Protein AF-A0A3S5DHF4-F1 (afdb_monomer)

Structure (mmCIF, N/CA/C/O backbone):
data_AF-A0A3S5DHF4-F1
#
_entry.id   AF-A0A3S5DHF4-F1
#
loop_
_atom_site.group_PDB
_atom_site.id
_atom_site.type_symbol
_atom_site.label_atom_id
_atom_site.label_alt_id
_atom_site.label_comp_id
_atom_site.label_asym_id
_atom_site.label_entity_id
_atom_site.label_seq_id
_atom_site.pdbx_PDB_ins_code
_atom_site.Cartn_x
_atom_site.Cartn_y
_atom_site.Cartn_z
_atom_site.occupancy
_atom_site.B_iso_or_equiv
_atom_site.auth_seq_id
_atom_site.auth_comp_id
_atom_site.auth_asym_id
_atom_site.auth_atom_id
_atom_site.pdbx_PDB_model_num
ATOM 1 N N . MET A 1 1 ? -5.624 9.412 -24.650 1.00 33.41 1 MET A N 1
ATOM 2 C CA . MET A 1 1 ? -4.759 9.877 -23.542 1.00 33.41 1 MET A CA 1
ATOM 3 C C . MET A 1 1 ? -5.647 9.972 -22.304 1.00 33.41 1 MET A C 1
ATOM 5 O O . MET A 1 1 ? -6.674 10.618 -22.411 1.00 33.41 1 MET A O 1
ATOM 9 N N . PHE A 1 2 ? -5.308 9.280 -21.206 1.00 36.47 2 PHE A N 1
ATOM 10 C CA . PHE A 1 2 ? -6.069 9.153 -19.936 1.00 36.47 2 PHE A CA 1
ATOM 11 C C . PHE A 1 2 ? -7.306 8.231 -19.896 1.00 36.47 2 PHE A C 1
ATOM 13 O O . PHE A 1 2 ? -8.422 8.725 -19.946 1.00 36.47 2 PHE A O 1
ATOM 20 N N . SER A 1 3 ? -7.125 6.919 -19.659 1.00 27.64 3 SER A N 1
ATOM 21 C CA . SER A 1 3 ? -8.163 6.062 -19.025 1.00 27.64 3 SER A CA 1
ATOM 22 C C . SER A 1 3 ? -7.729 4.591 -18.852 1.00 27.64 3 SER A C 1
ATOM 24 O O . SER A 1 3 ? -8.206 3.721 -19.575 1.00 27.64 3 SER A O 1
ATOM 26 N N . ARG A 1 4 ? -6.842 4.276 -17.891 1.00 32.69 4 ARG A N 1
ATOM 27 C CA . ARG A 1 4 ? -6.764 2.901 -17.319 1.00 32.69 4 ARG A CA 1
ATOM 28 C C . ARG A 1 4 ? -6.068 2.753 -15.956 1.00 32.69 4 ARG A C 1
ATOM 30 O O . ARG A 1 4 ? -5.967 1.648 -15.448 1.00 32.69 4 ARG A O 1
ATOM 37 N N . LEU A 1 5 ? -5.646 3.845 -15.317 1.00 34.41 5 LEU A N 1
ATOM 38 C CA . LEU A 1 5 ? -4.883 3.819 -14.054 1.00 34.41 5 LEU A CA 1
ATOM 39 C C . LEU A 1 5 ? -5.737 3.908 -12.775 1.00 34.41 5 LEU A C 1
ATOM 41 O O . LEU A 1 5 ? -5.210 4.182 -11.703 1.00 34.41 5 LEU A O 1
ATOM 45 N N . ARG A 1 6 ? -7.057 3.693 -12.855 1.00 38.16 6 ARG A N 1
ATOM 46 C CA . ARG A 1 6 ? -7.954 3.906 -11.704 1.00 38.16 6 ARG A CA 1
ATOM 47 C C . ARG A 1 6 ? -8.059 2.727 -10.723 1.00 38.16 6 ARG A C 1
ATOM 49 O O . ARG A 1 6 ? -8.739 2.866 -9.717 1.00 38.16 6 ARG A O 1
ATOM 56 N N . VAL A 1 7 ? -7.335 1.627 -10.957 1.00 47.28 7 VAL A N 1
ATOM 57 C CA . VAL A 1 7 ? -7.164 0.526 -9.985 1.00 47.28 7 VAL A CA 1
ATOM 58 C C . VAL A 1 7 ? -5.695 0.078 -9.960 1.00 47.28 7 VAL A C 1
ATOM 60 O O . VAL A 1 7 ? -5.354 -1.039 -10.323 1.00 47.28 7 VAL A O 1
ATOM 63 N N . GLY A 1 8 ? -4.785 1.002 -9.645 1.00 65.00 8 GLY A N 1
ATOM 64 C CA . GLY A 1 8 ? -3.354 0.705 -9.486 1.00 65.00 8 GLY A CA 1
ATOM 65 C C . GLY A 1 8 ? -2.953 0.510 -8.013 1.00 65.00 8 GLY A C 1
ATOM 66 O O . GLY A 1 8 ? -3.682 0.967 -7.129 1.00 65.00 8 GLY A O 1
ATOM 67 N N . PRO A 1 9 ? -1.770 -0.069 -7.721 1.00 65.75 9 PRO A N 1
ATOM 68 C CA . PRO A 1 9 ? -1.254 -0.243 -6.352 1.00 65.75 9 PRO A CA 1
ATOM 69 C C . PRO A 1 9 ? -1.222 1.054 -5.522 1.00 65.75 9 PRO A C 1
ATOM 71 O O . PRO A 1 9 ? -1.418 1.034 -4.306 1.00 65.75 9 PRO A O 1
ATOM 74 N N . ALA A 1 10 ? -1.037 2.201 -6.186 1.00 75.81 10 ALA A N 1
ATOM 75 C CA . ALA A 1 10 ? -1.092 3.518 -5.555 1.00 75.81 10 ALA A CA 1
ATOM 76 C C . ALA A 1 10 ? -2.471 3.843 -4.977 1.00 75.81 10 ALA A C 1
ATOM 78 O O . ALA A 1 10 ? -2.581 4.228 -3.820 1.00 75.81 10 ALA A O 1
ATOM 79 N N . VAL A 1 11 ? -3.532 3.612 -5.751 1.00 76.56 11 VAL A N 1
ATOM 80 C CA . VAL A 1 11 ? -4.906 3.867 -5.304 1.00 76.56 11 VAL A CA 1
ATOM 81 C C . VAL A 1 11 ? -5.262 2.943 -4.141 1.00 76.56 11 VAL A C 1
ATOM 83 O O . VAL A 1 11 ? -5.818 3.404 -3.150 1.00 76.56 11 VAL A O 1
ATOM 86 N N . PHE A 1 12 ? -4.895 1.661 -4.225 1.00 78.88 12 PHE A N 1
ATOM 87 C CA . PHE A 1 12 ? -5.164 0.690 -3.163 1.00 78.88 12 PHE A CA 1
ATOM 88 C C . PHE A 1 12 ? -4.501 1.085 -1.835 1.00 78.88 12 PHE A C 1
ATOM 90 O O . PHE A 1 12 ? -5.176 1.225 -0.816 1.00 78.88 12 PHE A O 1
ATOM 97 N N . THR A 1 13 ? -3.192 1.337 -1.848 1.00 78.75 13 THR A N 1
ATOM 98 C CA . THR A 1 13 ? -2.443 1.697 -0.631 1.00 78.75 13 THR A CA 1
ATOM 99 C C . THR A 1 13 ? -2.868 3.049 -0.048 1.00 78.75 13 THR A C 1
ATOM 101 O O . THR A 1 13 ? -2.942 3.180 1.174 1.00 78.75 13 THR A O 1
ATOM 104 N N . SER A 1 14 ? -3.238 4.026 -0.884 1.00 83.62 14 SER A N 1
ATOM 105 C CA . SER A 1 14 ? -3.829 5.290 -0.422 1.00 83.62 14 SER A CA 1
ATOM 106 C C . SER A 1 14 ? -5.180 5.093 0.273 1.00 83.62 14 SER A C 1
ATOM 108 O O . SER A 1 14 ? -5.412 5.706 1.311 1.00 83.62 14 SER A O 1
ATOM 110 N N . GLN A 1 15 ? -6.056 4.222 -0.239 1.00 84.62 15 GLN A N 1
ATOM 111 C CA . GLN A 1 15 ? -7.346 3.928 0.404 1.00 84.62 15 GLN A CA 1
ATOM 112 C C . GLN A 1 15 ? -7.163 3.244 1.764 1.00 84.62 15 GLN A C 1
ATOM 114 O O . GLN A 1 15 ? -7.834 3.604 2.728 1.00 84.62 15 GLN A O 1
ATOM 119 N N . VAL A 1 16 ? -6.207 2.316 1.873 1.00 84.19 16 VAL A N 1
ATOM 120 C CA . VAL A 1 16 ? -5.860 1.687 3.158 1.00 84.19 16 VAL A CA 1
ATOM 121 C C . VAL A 1 16 ? -5.355 2.728 4.162 1.00 84.19 16 VAL A C 1
ATOM 123 O O . VAL A 1 16 ? -5.781 2.713 5.313 1.00 84.19 16 VAL A O 1
ATOM 126 N N . ALA A 1 17 ? -4.499 3.664 3.739 1.00 86.62 17 ALA A N 1
ATOM 127 C CA . ALA A 1 17 ? -3.998 4.731 4.607 1.00 86.62 17 ALA A CA 1
ATOM 128 C C . ALA A 1 17 ? -5.103 5.706 5.050 1.00 86.62 17 ALA A C 1
ATOM 130 O O . ALA A 1 17 ? -5.158 6.095 6.212 1.00 86.62 17 ALA A O 1
ATOM 131 N N . LEU A 1 18 ? -6.021 6.068 4.150 1.00 85.94 18 LEU A N 1
ATOM 132 C CA . LEU A 1 18 ? -7.178 6.900 4.491 1.00 85.94 18 LEU A CA 1
ATOM 133 C C . LEU A 1 18 ? -8.124 6.193 5.471 1.00 85.94 18 LEU A C 1
ATOM 135 O O . LEU A 1 18 ? -8.653 6.831 6.382 1.00 85.94 18 LEU A O 1
ATOM 139 N N . ALA A 1 19 ? -8.290 4.875 5.339 1.00 86.56 19 ALA A N 1
ATOM 140 C CA . ALA A 1 19 ? -9.128 4.081 6.233 1.00 86.56 19 ALA A CA 1
ATOM 141 C C . ALA A 1 19 ? -8.629 4.071 7.690 1.00 86.56 19 ALA A C 1
ATOM 143 O O . ALA A 1 19 ? -9.423 3.822 8.596 1.00 86.56 19 ALA A O 1
ATOM 144 N N . THR A 1 20 ? -7.354 4.392 7.949 1.00 85.56 20 THR A N 1
ATOM 145 C CA . THR A 1 20 ? -6.835 4.512 9.323 1.00 85.56 20 THR A CA 1
ATOM 146 C C . THR A 1 20 ? -7.247 5.815 10.015 1.00 85.56 20 THR A C 1
ATOM 148 O O . THR A 1 20 ? -6.878 6.011 11.171 1.00 85.56 20 THR A O 1
ATOM 151 N N . GLN A 1 21 ? -7.922 6.736 9.312 1.00 86.25 21 GLN A N 1
ATOM 152 C CA . GLN A 1 21 ? -8.275 8.083 9.788 1.00 86.25 21 GLN A CA 1
ATOM 153 C C . GLN A 1 21 ? -7.075 8.893 10.316 1.00 86.25 21 GLN A C 1
ATOM 155 O O . GLN A 1 21 ? -7.223 9.802 11.129 1.00 86.25 21 GLN A O 1
ATOM 160 N N . ASN A 1 22 ? -5.866 8.581 9.838 1.00 90.44 22 ASN A N 1
ATOM 161 C CA . ASN A 1 22 ? -4.645 9.292 10.193 1.00 90.44 22 ASN A CA 1
ATOM 162 C C . ASN A 1 22 ? -4.187 10.115 8.985 1.00 90.44 22 ASN A C 1
ATOM 164 O O . ASN A 1 22 ? -3.568 9.597 8.054 1.00 90.44 22 ASN A O 1
ATOM 168 N N . SER A 1 23 ? -4.505 11.409 9.000 1.00 88.25 23 SER A N 1
ATOM 169 C CA . SER A 1 23 ? -4.205 12.325 7.894 1.00 88.25 23 SER A CA 1
ATOM 170 C C . SER A 1 23 ? -2.705 12.471 7.628 1.00 88.25 23 SER A C 1
ATOM 172 O O . SER A 1 23 ? -2.302 12.592 6.473 1.00 88.25 23 SER A O 1
ATOM 174 N N . ALA A 1 24 ? -1.865 12.389 8.665 1.00 90.69 24 ALA A N 1
ATOM 175 C CA . ALA A 1 24 ? -0.415 12.418 8.507 1.00 90.69 24 ALA A CA 1
ATOM 176 C C . ALA A 1 24 ? 0.092 11.172 7.763 1.00 90.69 24 ALA A C 1
ATOM 178 O O . ALA A 1 24 ? 0.898 11.291 6.842 1.00 90.69 24 ALA A O 1
ATOM 179 N N . LEU A 1 25 ? -0.417 9.983 8.109 1.00 87.00 25 LEU A N 1
ATOM 180 C CA . LEU A 1 25 ? -0.064 8.740 7.418 1.00 87.00 25 LEU A CA 1
ATOM 181 C C . LEU A 1 25 ? -0.498 8.771 5.947 1.00 87.00 25 LEU A C 1
ATOM 183 O O . LEU A 1 25 ? 0.295 8.434 5.068 1.00 87.00 25 LEU A O 1
ATOM 187 N N . ALA A 1 26 ? -1.724 9.218 5.671 1.00 88.50 26 ALA A N 1
ATOM 188 C CA . ALA A 1 26 ? -2.221 9.365 4.306 1.00 88.50 26 ALA A CA 1
ATOM 189 C C . ALA A 1 26 ? -1.345 10.318 3.471 1.00 88.50 26 ALA A C 1
ATOM 191 O O . ALA A 1 26 ? -0.944 9.962 2.360 1.00 88.50 26 ALA A O 1
ATOM 192 N N . ALA A 1 27 ? -0.964 11.470 4.033 1.00 88.31 27 ALA A N 1
ATOM 193 C CA . ALA A 1 27 ? -0.089 12.435 3.366 1.00 88.31 27 ALA A CA 1
ATOM 194 C C . ALA A 1 27 ? 1.313 11.866 3.079 1.00 88.31 27 ALA A C 1
ATOM 196 O O . ALA A 1 27 ? 1.899 12.136 2.029 1.00 88.31 27 ALA A O 1
ATOM 197 N N . ILE A 1 28 ? 1.857 11.047 3.985 1.00 90.00 28 ILE A N 1
ATOM 198 C CA . ILE A 1 28 ? 3.141 10.366 3.768 1.00 90.00 28 ILE A CA 1
ATOM 199 C C . ILE A 1 28 ? 3.040 9.388 2.591 1.00 90.00 28 ILE A C 1
ATOM 201 O O . ILE A 1 28 ? 3.899 9.418 1.708 1.00 90.00 28 ILE A O 1
ATOM 205 N N . VAL A 1 29 ? 1.993 8.557 2.546 1.00 88.88 29 VAL A N 1
ATOM 206 C CA . VAL A 1 29 ? 1.787 7.585 1.457 1.00 88.88 29 VAL A CA 1
ATOM 207 C C . VAL A 1 29 ? 1.653 8.293 0.108 1.00 88.88 29 VAL A C 1
ATOM 209 O O . VAL A 1 29 ? 2.312 7.911 -0.860 1.00 88.88 29 VAL A O 1
ATOM 212 N N . GLU A 1 30 ? 0.862 9.362 0.043 1.00 88.44 30 GLU A N 1
ATOM 213 C CA . GLU A 1 30 ? 0.701 10.167 -1.171 1.00 88.44 30 GLU A CA 1
ATOM 214 C C . GLU A 1 30 ? 2.028 10.785 -1.638 1.00 88.44 30 GLU A C 1
ATOM 216 O O . GLU A 1 30 ? 2.383 10.715 -2.824 1.00 88.44 30 GLU A O 1
ATOM 221 N N . LYS A 1 31 ? 2.810 11.338 -0.703 1.00 89.38 31 LYS A N 1
ATOM 222 C CA . LYS A 1 31 ? 4.115 11.928 -1.009 1.00 89.38 31 LYS A CA 1
ATOM 223 C C . LYS A 1 31 ? 5.098 10.887 -1.543 1.00 89.38 31 LYS A C 1
ATOM 225 O O . LYS A 1 31 ? 5.794 11.166 -2.520 1.00 89.38 31 LYS A O 1
ATOM 230 N N . MET A 1 32 ? 5.134 9.688 -0.960 1.00 89.12 32 MET A N 1
ATOM 231 C CA . MET A 1 32 ? 5.985 8.590 -1.437 1.00 89.12 32 MET A CA 1
ATOM 232 C C . MET A 1 32 ? 5.628 8.177 -2.871 1.00 89.12 32 MET A C 1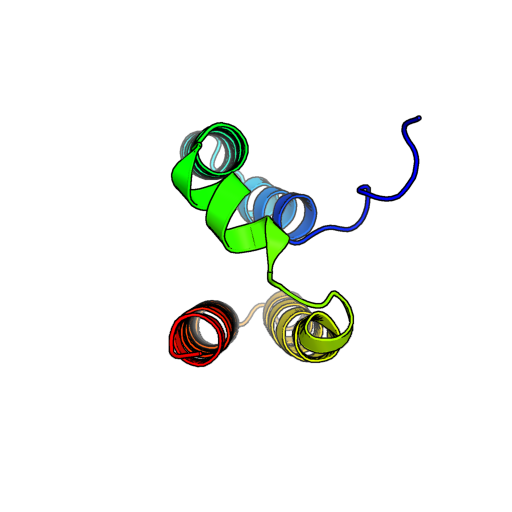
ATOM 234 O O . MET A 1 32 ? 6.520 8.007 -3.706 1.00 89.12 32 MET A O 1
ATOM 238 N N . TRP A 1 33 ? 4.334 8.069 -3.192 1.00 88.06 33 TRP A N 1
ATOM 239 C CA . TRP A 1 33 ? 3.886 7.755 -4.552 1.00 88.06 33 TRP A CA 1
ATOM 240 C C . TRP A 1 33 ? 4.245 8.845 -5.553 1.00 88.06 33 TRP A C 1
ATOM 242 O O . TRP A 1 33 ? 4.763 8.541 -6.630 1.00 88.06 33 TRP A O 1
ATOM 252 N N . THR A 1 34 ? 4.047 10.106 -5.177 1.00 87.62 34 THR A N 1
ATOM 253 C CA . THR A 1 34 ? 4.447 11.257 -5.992 1.00 87.62 34 THR A CA 1
ATOM 254 C C . THR A 1 34 ? 5.947 11.209 -6.291 1.00 87.62 34 THR A C 1
ATOM 256 O O . THR A 1 34 ? 6.357 11.238 -7.452 1.00 87.62 34 THR A O 1
ATOM 259 N N . GLN A 1 35 ? 6.787 11.034 -5.267 1.00 88.19 35 GLN A N 1
ATOM 260 C CA . GLN A 1 35 ? 8.239 10.933 -5.439 1.00 88.19 35 GLN A CA 1
ATOM 261 C C . GLN A 1 35 ? 8.646 9.768 -6.352 1.00 88.19 35 GLN A C 1
ATOM 263 O O . GLN A 1 35 ? 9.505 9.941 -7.217 1.00 88.19 35 GLN A O 1
ATOM 268 N N . ARG A 1 36 ? 8.009 8.600 -6.211 1.00 84.88 36 ARG A N 1
ATOM 269 C CA . ARG A 1 36 ? 8.258 7.428 -7.064 1.00 84.88 36 ARG A CA 1
ATOM 270 C C . ARG A 1 36 ? 7.955 7.717 -8.535 1.00 84.88 36 ARG A C 1
ATOM 272 O O . ARG A 1 36 ? 8.783 7.411 -9.386 1.00 84.88 36 ARG A O 1
ATOM 279 N N . VAL A 1 37 ? 6.818 8.346 -8.840 1.00 83.44 37 VAL A N 1
ATOM 280 C CA . VAL A 1 37 ? 6.424 8.696 -10.221 1.00 83.44 37 VAL A CA 1
ATOM 281 C C . VAL A 1 37 ? 7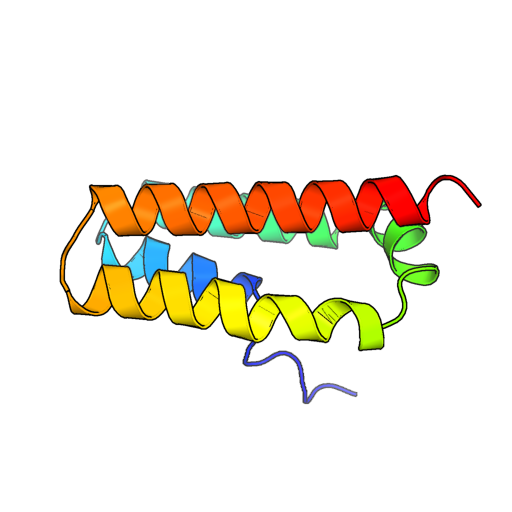.385 9.711 -10.850 1.00 83.44 37 VAL A C 1
ATOM 283 O O . VAL A 1 37 ? 7.673 9.633 -12.047 1.00 83.44 37 VAL A O 1
ATOM 286 N N . HIS A 1 38 ? 7.911 10.648 -10.060 1.00 85.56 38 HIS A N 1
ATOM 287 C CA . HIS A 1 38 ? 8.845 11.664 -10.548 1.00 85.56 38 HIS A CA 1
ATOM 288 C C . HIS A 1 38 ? 10.309 11.204 -10.597 1.00 85.56 38 HIS A C 1
ATOM 290 O O . HIS A 1 38 ? 11.114 11.863 -11.254 1.00 85.56 38 HIS A O 1
ATOM 296 N N . ASN A 1 39 ? 10.663 10.078 -9.974 1.00 87.50 39 ASN A N 1
ATOM 297 C CA . ASN A 1 39 ? 12.036 9.585 -9.946 1.00 87.50 39 ASN A CA 1
ATOM 298 C C . ASN A 1 39 ? 12.488 9.101 -11.349 1.00 87.50 39 ASN A C 1
ATOM 300 O O . ASN A 1 39 ? 11.939 8.125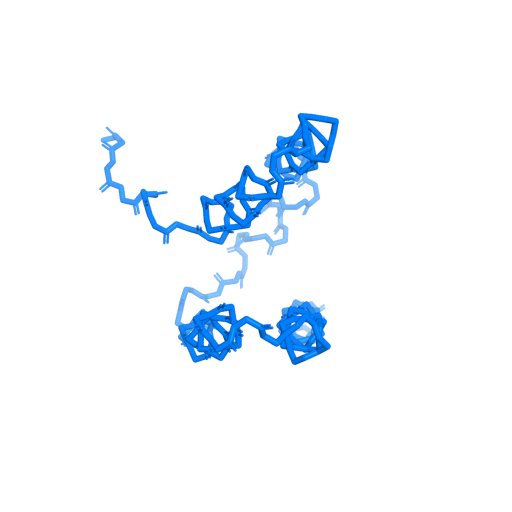 -11.868 1.00 87.50 39 ASN A O 1
ATOM 304 N N . PRO A 1 40 ? 13.506 9.725 -11.975 1.00 87.38 40 PRO A N 1
ATOM 305 C CA . PRO A 1 40 ? 13.976 9.335 -13.307 1.00 87.38 40 PRO A CA 1
ATOM 306 C C . PRO A 1 40 ? 14.564 7.916 -13.347 1.00 87.38 40 PRO A C 1
ATOM 308 O O . PRO A 1 40 ? 14.396 7.220 -14.347 1.00 87.38 40 PRO A O 1
ATOM 311 N N . TYR A 1 41 ? 15.173 7.440 -12.256 1.00 84.62 41 TYR A N 1
ATOM 312 C CA . TYR A 1 41 ? 15.641 6.055 -12.155 1.00 84.62 41 TYR A CA 1
ATOM 313 C C . TYR A 1 41 ? 14.477 5.066 -12.152 1.00 84.62 41 TYR A C 1
ATOM 315 O O . TYR A 1 41 ? 14.552 4.020 -12.790 1.00 84.62 41 TYR A O 1
ATOM 323 N N . TRP A 1 42 ? 13.378 5.419 -11.478 1.00 83.00 42 TRP A N 1
ATOM 324 C CA . TRP A 1 42 ? 12.170 4.600 -1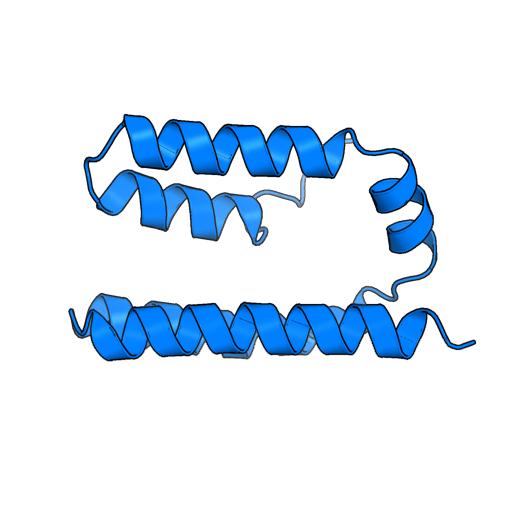1.459 1.00 83.00 42 TRP A CA 1
ATOM 325 C C . TRP A 1 42 ? 11.556 4.462 -12.854 1.00 83.00 42 TRP A C 1
ATOM 327 O O . TRP A 1 42 ? 11.181 3.359 -13.248 1.00 83.00 42 TRP A O 1
ATOM 337 N N . LYS A 1 43 ? 11.508 5.561 -13.619 1.00 81.44 43 LYS A N 1
ATOM 338 C CA . LYS A 1 43 ? 11.029 5.559 -15.009 1.00 81.44 43 LYS A CA 1
ATOM 339 C C . LYS A 1 43 ? 11.870 4.637 -15.893 1.00 81.44 43 LYS A C 1
ATOM 341 O O . LYS A 1 43 ? 11.311 3.749 -16.523 1.00 81.44 43 LYS A O 1
ATOM 346 N N . LYS A 1 44 ? 13.199 4.776 -15.845 1.00 82.50 44 LYS A N 1
ATOM 347 C CA . LYS A 1 44 ? 14.136 3.942 -16.616 1.00 82.50 44 LYS A CA 1
ATOM 348 C C . LYS A 1 44 ? 14.047 2.454 -16.253 1.00 82.50 44 LYS A C 1
ATOM 350 O O . LYS A 1 44 ? 14.094 1.587 -17.120 1.00 82.50 44 LYS A O 1
ATOM 355 N N . LEU A 1 45 ? 13.873 2.157 -14.964 1.00 78.81 45 LEU A N 1
ATO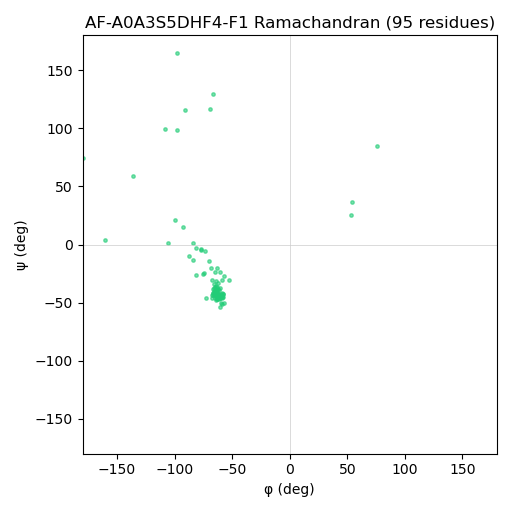M 356 C CA . LEU A 1 45 ? 13.634 0.799 -14.477 1.00 78.81 45 LEU A CA 1
ATOM 357 C C . LEU A 1 45 ? 12.327 0.215 -15.042 1.00 78.81 45 LEU A C 1
ATOM 359 O O . LEU A 1 45 ? 12.285 -0.960 -15.386 1.00 78.81 45 LEU A O 1
ATOM 363 N N . HIS A 1 46 ? 11.273 1.029 -15.161 1.00 74.62 46 HIS A N 1
ATOM 364 C CA . HIS A 1 46 ? 9.953 0.585 -15.632 1.00 74.62 46 HIS A CA 1
ATOM 365 C C . H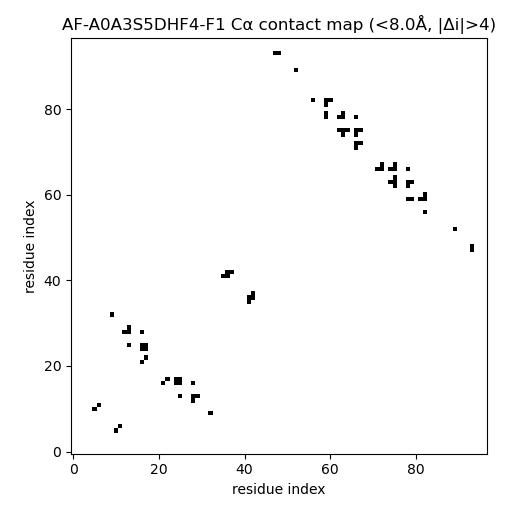IS A 1 46 ? 9.865 0.334 -17.131 1.00 74.62 46 HIS A C 1
ATOM 367 O O . HIS A 1 46 ? 9.033 -0.468 -17.541 1.00 74.62 46 HIS A O 1
ATOM 373 N N . GLU A 1 47 ? 10.717 0.962 -17.940 1.00 77.19 47 GLU A N 1
ATOM 374 C CA . GLU A 1 47 ? 10.743 0.765 -19.398 1.00 77.19 47 GLU A CA 1
ATOM 375 C C . GLU A 1 47 ? 10.954 -0.704 -19.805 1.00 77.19 47 GLU A C 1
ATOM 377 O O . GLU A 1 47 ? 10.488 -1.121 -20.861 1.00 77.19 47 GLU A O 1
ATOM 382 N N . HIS A 1 48 ? 11.606 -1.499 -18.951 1.00 71.44 48 HIS A N 1
ATOM 383 C CA . HIS A 1 48 ? 12.006 -2.878 -19.243 1.00 71.44 48 HIS A CA 1
ATOM 384 C C . HIS A 1 48 ? 11.145 -3.936 -18.526 1.00 71.44 48 HIS A C 1
ATOM 386 O O . HIS A 1 48 ? 11.395 -5.137 -18.657 1.00 71.44 48 HIS A O 1
ATOM 392 N N . ILE A 1 49 ? 10.135 -3.520 -17.752 1.00 70.50 49 ILE A N 1
ATOM 393 C CA . ILE A 1 49 ? 9.266 -4.435 -17.002 1.00 70.50 49 ILE A CA 1
ATOM 394 C C . ILE A 1 49 ? 8.062 -4.810 -17.869 1.00 70.50 49 ILE A C 1
ATOM 396 O O . ILE A 1 49 ? 7.226 -3.970 -18.192 1.00 70.50 49 ILE A O 1
ATOM 400 N N . ASP A 1 50 ? 7.948 -6.094 -18.214 1.00 66.56 50 ASP A N 1
ATOM 401 C CA . ASP A 1 50 ? 6.777 -6.629 -18.915 1.00 66.56 50 ASP A CA 1
ATOM 402 C C . ASP A 1 50 ? 5.535 -6.574 -18.005 1.00 66.56 50 ASP A C 1
ATOM 404 O O . ASP A 1 50 ? 5.551 -7.059 -16.869 1.00 66.56 50 ASP A O 1
ATOM 408 N N . LEU A 1 51 ? 4.438 -6.016 -18.519 1.00 60.41 51 LEU A N 1
ATOM 409 C CA . LEU A 1 51 ? 3.152 -5.930 -17.825 1.00 60.41 51 LEU A CA 1
ATOM 410 C C . LEU A 1 51 ? 2.575 -7.311 -17.478 1.00 60.41 51 LEU A C 1
ATOM 412 O O . LEU A 1 51 ? 1.828 -7.419 -16.514 1.00 60.41 51 LEU A O 1
ATOM 416 N N . ARG A 1 52 ? 2.956 -8.378 -18.191 1.00 59.59 52 ARG A N 1
ATOM 417 C CA . ARG A 1 52 ? 2.546 -9.760 -17.867 1.00 59.59 52 ARG A CA 1
ATOM 418 C C . ARG A 1 52 ? 3.155 -10.288 -16.567 1.00 59.59 52 ARG A C 1
ATOM 420 O O . ARG A 1 52 ? 2.628 -11.211 -15.966 1.00 59.59 52 ARG A O 1
ATOM 427 N N . THR A 1 53 ? 4.249 -9.692 -16.091 1.00 56.34 53 THR A N 1
ATOM 428 C CA . THR A 1 53 ? 4.834 -10.039 -14.780 1.00 56.34 53 THR A CA 1
ATOM 429 C C . THR A 1 53 ? 4.068 -9.444 -13.594 1.00 56.34 53 THR A C 1
ATOM 431 O O . THR A 1 53 ? 4.420 -9.704 -12.446 1.00 56.34 53 THR A O 1
ATOM 434 N N . VAL A 1 54 ? 3.040 -8.636 -13.865 1.00 59.84 54 VAL A N 1
ATOM 435 C CA . VAL A 1 54 ? 2.209 -7.951 -12.867 1.00 59.84 54 VAL A CA 1
ATOM 436 C C . VAL A 1 54 ? 1.031 -8.824 -12.408 1.00 59.84 54 VAL A C 1
ATOM 438 O O . VAL A 1 54 ? 0.392 -8.501 -11.409 1.00 59.84 54 VAL A O 1
ATOM 441 N N . ASP A 1 55 ? 0.778 -9.959 -13.069 1.00 59.88 55 ASP A N 1
ATOM 442 C CA . ASP A 1 55 ? -0.352 -10.851 -12.764 1.00 59.88 55 ASP A CA 1
ATOM 443 C C . ASP A 1 55 ? -0.326 -11.377 -11.314 1.00 59.88 55 ASP A C 1
ATOM 445 O O . ASP A 1 55 ? -1.376 -11.506 -10.686 1.00 59.88 55 ASP A O 1
ATOM 449 N N . ASN A 1 56 ? 0.858 -11.542 -10.712 1.00 66.06 56 ASN A N 1
ATOM 450 C CA . ASN A 1 56 ? 0.990 -11.985 -9.316 1.00 66.06 56 ASN A CA 1
ATOM 451 C C . ASN A 1 56 ? 0.536 -10.928 -8.284 1.00 66.06 56 ASN A C 1
ATOM 453 O O . ASN A 1 56 ? 0.361 -11.250 -7.111 1.00 66.06 56 ASN A O 1
ATOM 457 N N . TRP A 1 57 ? 0.349 -9.659 -8.673 1.00 76.75 57 TRP A N 1
ATOM 458 C CA . TRP A 1 57 ? -0.085 -8.607 -7.738 1.00 76.75 57 TRP A CA 1
ATOM 459 C C . TRP A 1 57 ? -1.568 -8.699 -7.385 1.00 76.75 57 TRP A C 1
ATOM 461 O O . TRP A 1 57 ? -1.967 -8.227 -6.321 1.00 76.75 57 TRP A O 1
ATOM 471 N N . CYS A 1 58 ? -2.386 -9.297 -8.256 1.00 79.50 58 CYS A N 1
ATOM 472 C CA . CYS A 1 58 ? -3.801 -9.515 -7.970 1.00 79.50 58 CYS A CA 1
ATOM 473 C C . CYS A 1 58 ? -3.984 -10.433 -6.755 1.00 79.50 58 CYS A C 1
ATOM 475 O O . CYS A 1 58 ? -4.764 -10.100 -5.862 1.00 79.50 58 CYS A O 1
ATOM 477 N N . ASP A 1 59 ? -3.209 -11.516 -6.679 1.00 85.00 59 ASP A N 1
ATOM 478 C CA . ASP A 1 59 ? -3.266 -12.473 -5.571 1.00 85.00 59 ASP A CA 1
ATOM 479 C C . ASP A 1 59 ? -2.762 -11.857 -4.258 1.00 85.00 59 ASP A C 1
ATOM 481 O O . ASP A 1 59 ? -3.397 -12.000 -3.211 1.00 85.00 59 ASP A O 1
ATOM 485 N N . ASP A 1 60 ? -1.657 -11.106 -4.311 1.00 87.31 60 ASP A N 1
ATOM 486 C CA . ASP A 1 60 ? -1.123 -10.385 -3.150 1.00 87.31 60 ASP A CA 1
ATOM 487 C C . ASP A 1 60 ? -2.152 -9.386 -2.586 1.00 87.31 60 ASP A C 1
ATOM 489 O O . ASP A 1 60 ? -2.393 -9.330 -1.376 1.00 87.31 60 ASP A O 1
ATOM 493 N N . HIS A 1 61 ? -2.795 -8.604 -3.460 1.00 87.75 61 HIS A N 1
ATOM 494 C CA . HIS A 1 61 ? -3.817 -7.637 -3.059 1.00 87.75 61 HIS A CA 1
ATOM 495 C C . HIS A 1 61 ? -5.070 -8.308 -2.486 1.00 87.75 61 HIS A C 1
ATOM 497 O O . HIS A 1 61 ? -5.642 -7.789 -1.524 1.00 87.75 61 HIS A O 1
ATOM 503 N N . ASP A 1 62 ? -5.482 -9.455 -3.027 1.00 89.75 62 ASP A N 1
ATOM 504 C CA . ASP A 1 62 ? -6.605 -10.227 -2.494 1.00 89.75 62 ASP A CA 1
ATOM 505 C C . ASP A 1 62 ? -6.313 -10.727 -1.069 1.00 89.75 62 ASP A C 1
ATOM 507 O O . ASP A 1 62 ? -7.166 -10.627 -0.183 1.00 89.75 62 ASP A O 1
ATOM 511 N N . GLN A 1 63 ? -5.079 -11.161 -0.786 1.00 92.19 63 GLN A N 1
ATOM 512 C CA . GLN A 1 63 ? -4.677 -11.536 0.574 1.00 92.19 63 GLN A CA 1
ATOM 513 C C . GLN A 1 63 ? -4.700 -10.355 1.550 1.00 92.19 63 GLN A C 1
ATOM 515 O O . GLN A 1 63 ? -5.208 -10.491 2.668 1.00 92.19 63 GLN A O 1
ATOM 520 N N . ILE A 1 64 ? -4.209 -9.183 1.132 1.00 91.38 64 ILE A N 1
ATOM 521 C CA . ILE A 1 64 ? -4.273 -7.967 1.956 1.00 91.38 64 ILE A CA 1
ATOM 522 C C . ILE A 1 64 ? -5.735 -7.605 2.237 1.00 91.38 64 ILE A C 1
ATOM 524 O O . ILE A 1 64 ? -6.101 -7.355 3.387 1.00 91.38 64 ILE A O 1
ATOM 528 N N . LEU A 1 65 ? -6.589 -7.616 1.209 1.00 90.31 65 LEU A N 1
ATOM 529 C CA . LEU A 1 65 ? -8.004 -7.288 1.348 1.00 90.31 65 LEU A CA 1
ATOM 530 C C . LEU A 1 65 ? -8.722 -8.266 2.286 1.00 90.31 65 LEU A C 1
ATOM 532 O O . LEU A 1 65 ? -9.440 -7.830 3.184 1.00 90.31 65 LEU A O 1
ATOM 536 N N . LYS A 1 66 ? -8.490 -9.576 2.144 1.00 93.62 66 LYS A N 1
ATOM 537 C CA . LYS A 1 66 ? -9.048 -10.606 3.036 1.00 93.62 66 LYS A CA 1
ATOM 538 C C . LYS A 1 66 ? -8.649 -10.382 4.495 1.00 93.62 66 LYS A C 1
ATOM 540 O O . LYS A 1 66 ? -9.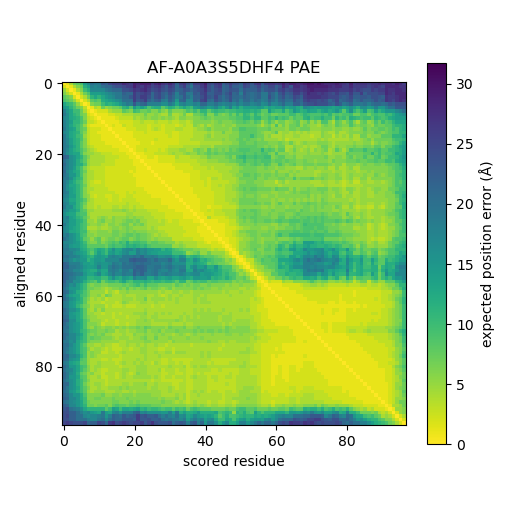496 -10.510 5.381 1.00 93.62 66 LYS A O 1
ATOM 545 N N . ALA A 1 67 ? -7.393 -10.025 4.759 1.00 93.62 67 ALA A N 1
ATOM 546 C CA . ALA A 1 67 ? -6.927 -9.734 6.113 1.00 93.62 67 ALA A CA 1
ATOM 547 C C . ALA A 1 67 ? -7.586 -8.471 6.700 1.00 93.62 67 ALA A C 1
ATOM 549 O O . ALA A 1 67 ? -8.023 -8.477 7.853 1.00 93.62 67 ALA A O 1
ATOM 550 N N . LEU A 1 68 ? -7.734 -7.418 5.887 1.00 90.31 68 LEU A N 1
ATOM 551 C CA . LEU A 1 68 ? -8.440 -6.193 6.276 1.00 90.31 68 LEU A CA 1
ATOM 552 C C . LEU A 1 68 ? -9.926 -6.451 6.564 1.00 90.31 68 LEU A C 1
ATOM 554 O O . LEU A 1 68 ? -10.434 -5.990 7.586 1.00 90.31 68 LEU A O 1
ATOM 558 N N . LEU A 1 69 ? -10.616 -7.228 5.720 1.00 91.88 69 LEU A N 1
ATOM 559 C CA . LEU A 1 69 ? -12.026 -7.600 5.916 1.00 91.88 69 LEU A CA 1
ATOM 560 C C . LEU A 1 69 ? -12.241 -8.386 7.214 1.00 91.88 69 LEU A C 1
ATOM 562 O O . LEU A 1 69 ? -13.230 -8.175 7.913 1.00 91.88 69 LEU A O 1
ATOM 566 N N . ARG A 1 70 ? -11.287 -9.252 7.571 1.00 95.19 70 ARG A N 1
ATOM 567 C CA . ARG A 1 70 ? -11.277 -9.989 8.844 1.00 95.19 70 ARG A CA 1
ATOM 568 C C . ARG A 1 70 ? -10.911 -9.124 10.053 1.00 95.19 70 ARG A C 1
ATOM 570 O O . ARG A 1 70 ? -10.979 -9.621 11.173 1.00 95.19 70 ARG A O 1
ATOM 577 N N . LYS A 1 71 ? -10.534 -7.858 9.840 1.00 91.06 71 LYS A N 1
ATOM 578 C CA . LYS A 1 71 ? -10.023 -6.936 10.865 1.00 91.06 71 LYS A CA 1
ATOM 579 C C . LYS A 1 71 ? -8.831 -7.518 11.633 1.00 91.06 71 LYS A C 1
ATOM 581 O O . LYS A 1 71 ? -8.700 -7.290 12.831 1.00 91.06 71 LYS A O 1
ATOM 586 N N . ASP A 1 72 ? -7.971 -8.266 10.942 1.00 94.44 72 ASP A N 1
ATOM 587 C CA . ASP A 1 72 ? -6.758 -8.848 11.517 1.00 94.44 72 ASP A CA 1
ATOM 588 C C . ASP A 1 72 ? -5.548 -7.956 11.181 1.00 94.44 72 ASP A C 1
ATOM 590 O O . ASP A 1 72 ? -5.012 -8.028 10.068 1.00 94.44 72 ASP A O 1
ATOM 594 N N . PRO A 1 73 ? -5.106 -7.086 12.110 1.00 88.38 73 PRO A N 1
ATOM 595 C CA . PRO A 1 73 ? -4.020 -6.149 11.841 1.00 88.38 73 PRO A CA 1
ATOM 596 C C . PRO A 1 73 ? -2.672 -6.850 11.636 1.00 88.38 73 PRO A C 1
ATOM 598 O O . PRO A 1 73 ? -1.841 -6.360 10.868 1.00 88.38 73 PRO A O 1
ATOM 601 N N . ASN A 1 74 ? -2.448 -8.000 12.282 1.00 93.62 74 ASN A N 1
ATOM 602 C CA . ASN A 1 74 ? -1.200 -8.748 12.151 1.00 93.62 74 ASN A CA 1
ATOM 603 C C . ASN A 1 74 ? -1.126 -9.417 10.779 1.00 93.62 74 ASN A C 1
ATOM 605 O O . ASN A 1 74 ? -0.115 -9.282 10.087 1.00 93.62 74 ASN A O 1
ATOM 609 N N . ALA A 1 75 ? -2.213 -10.065 10.353 1.00 92.56 75 ALA A N 1
ATOM 610 C CA . ALA A 1 75 ? -2.295 -10.662 9.026 1.00 92.56 75 ALA A CA 1
ATOM 611 C C . ALA A 1 75 ? -2.217 -9.600 7.920 1.00 92.56 75 ALA A C 1
ATOM 613 O O . ALA A 1 75 ? -1.516 -9.807 6.932 1.00 92.56 75 ALA A O 1
ATOM 614 N N . ALA A 1 76 ? -2.861 -8.439 8.092 1.00 90.31 76 ALA A N 1
ATOM 615 C CA . ALA A 1 76 ? -2.811 -7.362 7.103 1.00 90.31 76 ALA A CA 1
ATOM 616 C C . ALA A 1 76 ? -1.390 -6.799 6.951 1.00 90.31 76 ALA A C 1
ATOM 618 O O . ALA A 1 76 ? -0.915 -6.591 5.832 1.00 90.31 76 ALA A O 1
ATOM 619 N N . LYS A 1 77 ? -0.680 -6.609 8.072 1.00 88.75 77 LYS A N 1
ATOM 620 C CA . LYS A 1 77 ? 0.725 -6.184 8.067 1.00 88.75 77 LYS A CA 1
ATOM 621 C C . LYS A 1 77 ? 1.624 -7.218 7.389 1.00 88.75 77 LYS A C 1
ATOM 623 O O . LYS A 1 77 ? 2.466 -6.836 6.579 1.00 88.75 77 LYS A O 1
ATOM 628 N N . LEU A 1 78 ? 1.445 -8.502 7.702 1.00 95.38 78 LEU A N 1
ATOM 629 C CA . LEU A 1 78 ? 2.221 -9.588 7.102 1.00 95.38 78 LEU A CA 1
ATOM 630 C C . LEU A 1 78 ? 1.982 -9.686 5.589 1.00 95.38 78 LEU A C 1
ATOM 632 O O . LEU A 1 78 ? 2.944 -9.742 4.829 1.00 95.38 78 LEU A O 1
ATOM 636 N N . ALA A 1 79 ? 0.723 -9.638 5.149 1.00 92.94 79 ALA A N 1
ATOM 637 C CA . ALA A 1 79 ? 0.364 -9.685 3.732 1.00 92.94 79 ALA A CA 1
ATOM 638 C C . ALA A 1 79 ? 0.948 -8.493 2.955 1.00 92.94 79 ALA A C 1
ATOM 640 O O . ALA A 1 79 ? 1.515 -8.670 1.879 1.00 92.94 79 ALA A O 1
ATOM 641 N N . MET A 1 80 ? 0.888 -7.283 3.525 1.00 91.19 80 MET A N 1
ATOM 642 C CA . MET A 1 80 ? 1.498 -6.098 2.915 1.00 9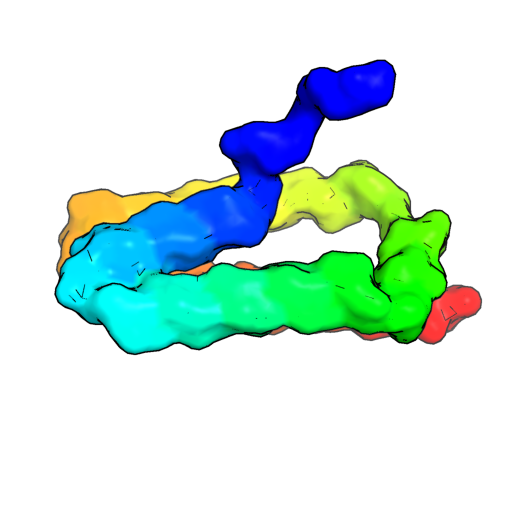1.19 80 MET A CA 1
ATOM 643 C C . MET A 1 80 ? 3.025 -6.219 2.830 1.00 91.19 80 MET A C 1
ATOM 645 O O . MET A 1 80 ? 3.618 -5.870 1.812 1.00 91.19 80 MET A O 1
ATOM 649 N N . TRP A 1 81 ? 3.675 -6.731 3.878 1.00 93.81 81 TRP A N 1
ATOM 650 C CA . TRP A 1 81 ? 5.118 -6.972 3.861 1.00 93.81 81 TRP A CA 1
ATOM 651 C C . TRP A 1 81 ? 5.507 -7.989 2.780 1.00 93.81 81 TRP A C 1
ATOM 653 O O . TRP A 1 81 ? 6.436 -7.736 2.013 1.00 93.81 81 TRP A O 1
ATOM 663 N N . GLN A 1 82 ? 4.756 -9.086 2.660 1.00 93.06 82 GLN A N 1
ATOM 664 C CA . GLN A 1 82 ? 5.006 -10.103 1.642 1.00 93.06 82 GLN A CA 1
ATOM 665 C C . GLN A 1 82 ? 4.834 -9.545 0.221 1.00 93.06 82 GLN A C 1
ATOM 667 O O . GLN A 1 82 ? 5.671 -9.807 -0.640 1.00 93.06 82 GLN A O 1
ATOM 672 N N . HIS A 1 83 ? 3.817 -8.711 -0.014 1.00 89.31 83 HIS A N 1
ATOM 673 C CA . HIS A 1 83 ? 3.625 -8.022 -1.292 1.00 89.31 83 HIS A CA 1
ATOM 674 C C . HIS A 1 83 ? 4.830 -7.143 -1.678 1.00 89.31 83 HIS A C 1
ATOM 676 O O . HIS A 1 83 ? 5.279 -7.138 -2.832 1.00 89.31 83 HIS A O 1
ATOM 682 N N . LEU A 1 84 ? 5.391 -6.408 -0.710 1.00 88.88 84 LEU A N 1
ATOM 683 C CA . LEU A 1 84 ? 6.589 -5.593 -0.931 1.00 88.88 84 LEU A CA 1
ATOM 684 C C . LEU A 1 84 ? 7.811 -6.460 -1.252 1.00 88.88 84 LEU A C 1
ATOM 686 O O . LEU A 1 84 ? 8.579 -6.111 -2.150 1.00 88.88 84 LEU A O 1
ATOM 690 N N . GLU A 1 85 ? 7.975 -7.593 -0.568 1.00 91.31 85 GLU A N 1
ATOM 691 C CA . GLU A 1 85 ? 9.070 -8.528 -0.834 1.00 91.31 85 GLU A CA 1
ATOM 692 C C . GLU A 1 85 ? 8.950 -9.147 -2.233 1.00 91.31 85 GLU A C 1
ATOM 694 O O . GLU A 1 85 ? 9.914 -9.120 -2.999 1.00 91.31 85 GLU A O 1
ATOM 699 N N . ASN A 1 86 ? 7.756 -9.601 -2.619 1.00 87.50 86 ASN A N 1
ATOM 700 C CA . ASN A 1 86 ? 7.477 -10.127 -3.957 1.00 87.50 86 ASN A CA 1
ATOM 701 C C . ASN A 1 86 ? 7.785 -9.083 -5.040 1.00 87.50 86 ASN A C 1
ATOM 703 O O . ASN A 1 86 ? 8.456 -9.373 -6.034 1.00 87.50 86 ASN A O 1
ATOM 707 N N . THR A 1 87 ? 7.356 -7.837 -4.816 1.00 84.31 87 THR A N 1
ATOM 708 C CA . THR A 1 87 ? 7.641 -6.710 -5.713 1.00 84.31 87 THR A CA 1
ATOM 709 C C . THR A 1 87 ? 9.142 -6.452 -5.821 1.00 84.31 87 THR A C 1
ATOM 711 O O . THR A 1 87 ? 9.658 -6.288 -6.926 1.00 84.31 87 THR A O 1
ATOM 714 N N . LYS A 1 88 ? 9.871 -6.459 -4.699 1.00 85.81 88 LYS A N 1
ATOM 715 C CA . LYS A 1 88 ? 11.330 -6.302 -4.689 1.00 85.81 88 LYS A CA 1
ATOM 716 C C . LYS A 1 88 ? 12.006 -7.400 -5.513 1.00 85.81 88 LYS A C 1
ATOM 718 O O . LYS A 1 88 ? 12.817 -7.082 -6.378 1.00 85.81 88 LYS A O 1
ATOM 723 N N . GLN A 1 89 ? 11.677 -8.668 -5.268 1.00 85.69 89 GLN A N 1
ATOM 724 C CA . GLN A 1 89 ? 12.267 -9.803 -5.989 1.00 85.69 89 GLN A CA 1
ATOM 725 C C . GLN A 1 89 ? 12.001 -9.720 -7.496 1.00 85.69 89 GLN A C 1
ATOM 727 O O . GLN A 1 89 ? 12.918 -9.901 -8.295 1.00 85.69 89 GLN A O 1
ATOM 732 N N . MET A 1 90 ? 10.775 -9.362 -7.894 1.00 81.19 90 MET A N 1
ATOM 733 C CA . MET A 1 90 ? 10.429 -9.155 -9.302 1.00 81.19 90 MET A CA 1
ATOM 734 C C . MET A 1 90 ? 11.299 -8.070 -9.954 1.00 81.19 90 MET A C 1
ATOM 736 O O . MET A 1 90 ? 11.823 -8.283 -11.048 1.00 81.19 90 MET A O 1
ATOM 740 N N . LEU A 1 91 ? 11.516 -6.945 -9.267 1.00 77.62 91 LEU A N 1
ATOM 741 C CA . LEU A 1 91 ? 12.369 -5.860 -9.759 1.00 77.62 91 LEU A CA 1
ATOM 742 C C . LEU A 1 91 ? 13.850 -6.269 -9.855 1.00 77.62 91 LEU A C 1
ATOM 744 O O . LEU A 1 91 ? 14.504 -5.948 -10.845 1.00 77.62 91 LEU A O 1
ATOM 748 N N . PHE A 1 92 ? 14.389 -6.991 -8.866 1.00 77.88 92 PHE A N 1
ATOM 749 C CA . PHE A 1 92 ? 15.788 -7.446 -8.885 1.00 77.88 92 PHE A CA 1
ATOM 750 C C . PHE A 1 92 ? 16.055 -8.489 -9.970 1.00 77.88 92 PHE A C 1
ATOM 752 O O . PHE A 1 92 ? 17.023 -8.352 -10.716 1.00 77.88 92 PHE A O 1
ATOM 759 N N . ASN A 1 93 ? 15.182 -9.488 -10.104 1.00 73.62 93 ASN A N 1
ATOM 760 C CA . ASN A 1 93 ? 15.350 -10.557 -11.090 1.00 73.62 93 ASN A CA 1
ATOM 761 C C . ASN A 1 93 ? 15.273 -10.037 -12.535 1.00 73.62 93 ASN A C 1
ATOM 763 O O . ASN A 1 93 ? 15.816 -10.657 -13.448 1.00 73.62 93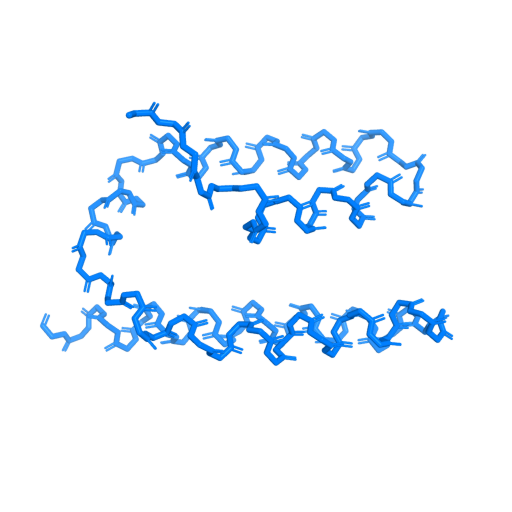 ASN A O 1
ATOM 767 N N . ARG A 1 94 ? 14.616 -8.892 -12.760 1.00 60.50 94 ARG A N 1
ATOM 768 C CA . ARG A 1 94 ? 14.578 -8.218 -14.066 1.00 60.50 94 ARG A CA 1
ATOM 769 C C . ARG A 1 94 ? 15.820 -7.366 -14.352 1.00 60.50 94 ARG A C 1
ATOM 771 O O . ARG A 1 94 ? 16.155 -7.216 -15.518 1.00 60.50 94 ARG A O 1
ATOM 778 N N . ASN A 1 95 ? 16.521 -6.872 -13.329 1.00 54.81 95 ASN A N 1
ATOM 779 C CA . ASN A 1 95 ? 17.734 -6.052 -13.477 1.00 54.81 95 ASN A CA 1
ATOM 780 C C . ASN A 1 95 ? 19.028 -6.854 -13.723 1.00 54.81 95 ASN A C 1
ATOM 782 O O . ASN A 1 95 ? 20.084 -6.250 -13.884 1.00 54.81 95 ASN A O 1
ATOM 786 N N . GLN A 1 96 ? 18.978 -8.190 -13.719 1.00 50.72 96 GLN A N 1
ATOM 787 C CA . GLN A 1 96 ? 20.139 -9.068 -13.951 1.00 50.72 96 GLN A CA 1
ATOM 788 C C . GLN A 1 96 ? 20.228 -9.616 -15.392 1.00 50.72 96 GLN A C 1
ATOM 790 O O . GLN A 1 96 ? 20.864 -10.646 -15.612 1.00 50.72 96 GLN A O 1
ATOM 795 N N . ARG A 1 97 ? 19.585 -8.970 -16.373 1.00 43.38 97 ARG A N 1
ATOM 796 C CA . ARG A 1 97 ? 19.690 -9.319 -17.800 1.00 43.38 97 ARG A CA 1
ATOM 797 C C . ARG A 1 97 ? 20.256 -8.172 -18.615 1.00 43.38 97 ARG A C 1
ATOM 799 O O . ARG A 1 97 ? 19.869 -7.020 -18.322 1.00 43.38 97 ARG A O 1
#

Organism: Klebsiella pneumoniae (NCBI:txid573)

Sequence (97 aa):
MFSRLRVGPAVFTSQVALATQNSALAAIVEKMWTQRVHNPYWKKLHEHIDLRTVDNWCDDHDQILKALLRKDPNAAKLAMWQHLENTKQMLFNRNQR

Secondary structure (DSSP, 8-state):
---S-TTSHHHHHHHHHHHTT-HHHHHHHHHHHHHHHH-HHHHHHHTT--GGGGTHHHHHHHHHHHHHHTT-HHHHHHHHHHHHHHHHHHHHHHTT-

Solvent-accessible surface area (backbone atoms only — not comparable to full-atom values): 5695 Å² total; per-residue (Å²): 137,91,88,82,76,88,83,38,75,66,56,55,55,45,52,58,33,51,72,68,74,36,68,69,58,28,53,50,52,52,50,54,51,52,51,52,75,68,31,66,68,52,52,63,58,50,77,76,57,62,75,79,75,51,62,65,52,59,60,39,50,50,51,26,49,53,21,52,74,69,68,34,68,67,55,25,52,50,33,50,51,50,43,52,50,53,52,49,50,57,56,52,69,61,70,77,113

pLDDT: mean 78.98, std 16.25, range [27.64, 95.38]

InterPro domains:
  IPR008920 Transcription regulator FadR/GntR, C-terminal [G3DSA:1.20.120.530] (9-96)
  IPR008920 Transcription regulator FadR/GntR, C-terminal [SSF48008] (14-93)
  IPR011711 GntR, C-terminal [PF07729] (12-86)

Foldseek 3Di:
DDDDCCDDPLNLVLVVQVVVVDPVSSVVSVVVVVCLVPDPVNVVLVVQQDPVLCVVLVVLSVQLVVCVVVVPPVSNVVSVVVSVVSVVVSSVVSVPD

Radius of gyration: 14.55 Å; Cα contacts (8 Å, |Δi|>4): 41; chains: 1; bounding box: 32×25×36 Å

Nearest PDB structures (foldseek):
  4uzy-assembly1_A  TM=4.276E-01  e=2.852E+00  Chlamydomonas reinhardtii
  6zw4-assembly1_E  TM=3.939E-01  e=7.936E+00  Nostoc punctiforme

Mean predicted aligned error: 7.62 Å